Protein AF-D4YTU7-F1 (afdb_monomer)

InterPro domains:
  IPR009057 Homedomain-like superfamily [SSF46689] (17-90)
  IPR052057 IS150/IS1296 orfA-like [PTHR33795] (1-91)

pLDDT: mean 84.5, std 9.31, range [45.22, 97.56]

Secondary structure (DSSP, 8-state):
-HHHHHHH-GGGTS--S----HHHHHHHHT-SS-HHHHHHHTT-S-HHHHHHHHHHHHHTTS----PPSSPPPHHHHHHHHHHHHHHHHHHHH-HHHHHHHHHHHHHHHHHHHHHHHHHHHSHHHHHHHHHHHHTT--------

Organism: NCBI:txid585524

Radius of gyration: 33.46 Å; Cα contacts (8 Å, |Δi|>4): 63; chains: 1; bounding box: 60×35×87 Å

Structure (mmCIF, N/CA/C/O backbone):
data_AF-D4YTU7-F1
#
_entry.id   AF-D4YTU7-F1
#
loop_
_atom_site.group_PDB
_atom_site.id
_atom_site.type_symbol
_atom_site.label_atom_id
_atom_site.label_alt_id
_atom_site.label_comp_id
_atom_site.label_asym_id
_atom_site.label_entity_id
_atom_site.label_seq_id
_atom_site.pdbx_PDB_ins_code
_atom_site.Cartn_x
_atom_site.Cartn_y
_atom_site.Cartn_z
_atom_site.occupancy
_atom_site.B_iso_or_equiv
_atom_site.auth_seq_id
_atom_site.auth_comp_id
_atom_site.auth_asym_id
_atom_site.auth_atom_id
_atom_site.pdbx_PDB_model_num
ATOM 1 N N . MET A 1 1 ? -24.768 -6.861 11.894 1.00 75.44 1 MET A N 1
ATOM 2 C CA . MET A 1 1 ? -25.567 -5.752 12.457 1.00 75.44 1 MET A CA 1
ATOM 3 C C . MET A 1 1 ? -26.714 -6.203 13.344 1.00 75.44 1 MET A C 1
ATOM 5 O O . MET A 1 1 ? -26.691 -5.831 14.504 1.00 75.44 1 MET A O 1
ATOM 9 N N . VAL A 1 2 ? -27.652 -7.048 12.895 1.00 84.62 2 VAL A N 1
ATOM 10 C CA . VAL A 1 2 ? -28.798 -7.476 13.736 1.00 84.62 2 VAL A CA 1
ATOM 11 C C . VAL A 1 2 ? -28.372 -8.055 15.097 1.00 84.62 2 VAL A C 1
ATOM 13 O O . VAL A 1 2 ? -28.912 -7.660 16.122 1.00 84.62 2 VAL A O 1
ATOM 16 N N . LYS A 1 3 ? -27.357 -8.933 15.136 1.00 86.31 3 LYS A N 1
ATOM 17 C CA . LYS A 1 3 ? -26.816 -9.484 16.398 1.00 86.31 3 LYS A CA 1
ATOM 18 C C . LYS A 1 3 ? -26.218 -8.412 17.323 1.00 86.31 3 LYS A C 1
ATOM 20 O O . LYS A 1 3 ? -26.378 -8.501 18.528 1.00 86.31 3 LYS A O 1
ATOM 25 N N . LEU A 1 4 ? -25.578 -7.393 16.751 1.00 85.75 4 LEU A N 1
ATOM 26 C CA . LEU A 1 4 ? -24.952 -6.300 17.499 1.00 85.75 4 LEU A CA 1
ATOM 27 C C . LEU A 1 4 ? -26.014 -5.431 18.192 1.00 85.75 4 LEU A C 1
ATOM 29 O O . LEU A 1 4 ? -25.882 -5.127 19.370 1.00 85.75 4 LEU A O 1
ATOM 33 N N . ILE A 1 5 ? -27.094 -5.107 17.470 1.00 87.94 5 ILE A N 1
ATOM 34 C CA . ILE A 1 5 ? -28.243 -4.349 17.993 1.00 87.94 5 ILE A CA 1
ATOM 35 C C . ILE A 1 5 ? -28.983 -5.154 19.065 1.00 87.94 5 ILE A C 1
ATOM 37 O O . ILE A 1 5 ? -29.430 -4.587 20.051 1.00 87.94 5 ILE A O 1
ATOM 41 N N . LYS A 1 6 ? -29.090 -6.480 18.915 1.00 88.69 6 LYS A N 1
ATOM 42 C CA . LYS A 1 6 ? -29.704 -7.335 19.944 1.00 88.69 6 LYS A CA 1
ATOM 43 C C . LYS A 1 6 ? -28.947 -7.310 21.275 1.00 88.69 6 LYS A C 1
ATOM 45 O O . LYS A 1 6 ? -29.589 -7.374 22.312 1.00 88.69 6 LYS A O 1
ATOM 50 N N . ILE A 1 7 ? -27.615 -7.243 21.239 1.00 87.56 7 ILE A N 1
ATOM 51 C CA . ILE A 1 7 ? -26.769 -7.279 22.443 1.00 87.56 7 ILE A CA 1
ATOM 52 C C . ILE A 1 7 ? -26.643 -5.886 23.071 1.00 87.56 7 ILE A C 1
ATOM 54 O O . ILE A 1 7 ? -26.810 -5.734 24.274 1.00 87.56 7 ILE A O 1
ATOM 58 N N . HIS A 1 8 ? -26.361 -4.864 22.258 1.00 86.81 8 HIS A N 1
ATOM 59 C CA . HIS A 1 8 ? -26.017 -3.519 22.744 1.00 86.81 8 HIS A CA 1
ATOM 60 C C . HIS A 1 8 ? -27.153 -2.497 22.606 1.00 86.81 8 HIS A C 1
ATOM 62 O O . HIS A 1 8 ? -27.021 -1.365 23.064 1.00 86.81 8 HIS A O 1
ATOM 68 N N . GLY A 1 9 ? -28.266 -2.869 21.970 1.00 87.75 9 GLY A N 1
ATOM 69 C CA . GLY A 1 9 ? -29.372 -1.967 21.652 1.00 87.75 9 GLY A CA 1
ATOM 70 C C . GLY A 1 9 ? -29.087 -1.039 20.465 1.00 87.75 9 GLY A C 1
ATOM 71 O O . GLY A 1 9 ? -28.064 -1.132 19.782 1.00 87.75 9 GLY A O 1
ATOM 72 N N . PHE A 1 10 ? -30.015 -0.113 20.212 1.00 86.88 10 PHE A N 1
ATOM 73 C CA . PHE A 1 10 ? -29.894 0.890 19.143 1.00 86.88 10 PHE A CA 1
ATOM 74 C C . PHE A 1 10 ? -28.859 1.985 19.440 1.00 86.88 10 PHE A C 1
ATOM 76 O O . PHE A 1 10 ? -28.360 2.610 18.508 1.00 86.88 10 PHE A O 1
ATOM 83 N N . SER A 1 11 ? -28.455 2.150 20.704 1.00 82.94 11 SER A N 1
ATOM 84 C CA . SER A 1 11 ? -27.445 3.128 21.146 1.00 82.94 11 SER A CA 1
ATOM 85 C C . SER A 1 11 ? -26.088 2.967 20.447 1.00 82.94 11 SER A C 1
ATOM 87 O O . SER A 1 11 ? -25.282 3.894 20.406 1.00 82.94 11 SER A O 1
ATOM 89 N N . ILE A 1 12 ? -25.819 1.794 19.864 1.00 81.06 12 ILE A N 1
ATOM 90 C CA . ILE A 1 12 ? -24.599 1.535 19.102 1.00 81.06 12 ILE A CA 1
ATOM 91 C C . ILE A 1 12 ? -24.557 2.255 17.750 1.00 81.06 12 ILE A C 1
ATOM 93 O O . ILE A 1 12 ? -23.468 2.464 17.218 1.00 81.06 12 ILE A O 1
ATOM 97 N N . LEU A 1 13 ? -25.720 2.624 17.204 1.00 79.00 13 LEU A N 1
ATOM 98 C CA . LEU A 1 13 ? -25.844 3.347 15.936 1.00 79.00 13 LEU A CA 1
ATOM 99 C C . LEU A 1 13 ? -25.614 4.852 16.110 1.00 79.00 13 LEU A C 1
ATOM 101 O O . LEU A 1 13 ? -25.092 5.485 15.198 1.00 79.00 13 LEU A O 1
ATOM 105 N N . ASP A 1 14 ? -25.913 5.388 17.294 1.00 79.19 14 ASP A N 1
ATOM 106 C CA . ASP A 1 14 ? -25.739 6.808 17.632 1.00 79.19 14 ASP A CA 1
ATOM 107 C C . ASP A 1 14 ? -24.305 7.166 18.043 1.00 79.19 14 ASP A C 1
ATOM 109 O O . ASP A 1 14 ? -24.007 8.311 18.393 1.00 79.19 14 ASP A O 1
ATOM 113 N N . LYS A 1 15 ? -23.376 6.202 18.009 1.00 71.38 15 LYS A N 1
ATOM 114 C CA . LYS A 1 15 ? -21.981 6.469 18.361 1.00 71.38 15 LYS A CA 1
ATOM 115 C C . LYS A 1 15 ? -21.352 7.389 17.303 1.00 71.38 15 LYS A C 1
ATOM 117 O O . LYS A 1 15 ? -21.250 6.989 16.138 1.00 71.38 15 LYS A O 1
ATOM 122 N N . PRO A 1 16 ? -20.854 8.586 17.677 1.00 70.88 16 PRO A N 1
ATOM 123 C CA . PRO A 1 16 ? -20.059 9.398 16.763 1.00 70.88 16 PRO A CA 1
ATOM 124 C C . PRO A 1 16 ? -18.791 8.632 16.372 1.00 70.88 16 PRO A C 1
ATOM 126 O O . PRO A 1 16 ? -18.449 7.626 16.989 1.00 70.88 16 PRO A O 1
ATOM 129 N N . HIS A 1 17 ? -18.057 9.109 15.363 1.00 66.81 17 HIS A N 1
ATOM 130 C CA . HIS A 1 17 ? -16.800 8.477 14.952 1.00 66.81 17 HIS A CA 1
ATOM 131 C C . HIS A 1 17 ? -15.820 8.384 16.139 1.00 66.81 17 HIS A C 1
ATOM 133 O O . HIS A 1 17 ? -15.154 9.362 16.490 1.00 66.81 17 HIS A O 1
ATOM 139 N N . THR A 1 18 ? -15.773 7.211 16.775 1.00 68.62 18 THR A N 1
ATOM 140 C CA . THR A 1 18 ? -15.124 6.997 18.067 1.00 68.62 18 THR A CA 1
ATOM 141 C C . THR A 1 18 ? -13.618 6.917 17.902 1.00 68.62 18 THR A C 1
ATOM 143 O O . THR A 1 18 ? -13.096 6.110 17.128 1.00 68.62 18 THR A O 1
ATOM 146 N N . TYR A 1 19 ? -12.906 7.733 18.673 1.00 70.06 19 TYR A N 1
ATOM 147 C CA . TYR A 1 19 ? -11.481 7.548 18.885 1.00 70.06 19 TYR A CA 1
ATOM 148 C C . TYR A 1 19 ? -11.282 6.365 19.836 1.00 70.06 19 TYR A C 1
ATOM 150 O O . TYR A 1 19 ? -11.670 6.425 20.999 1.00 70.06 19 TYR A O 1
ATOM 158 N N . TYR A 1 20 ? -10.704 5.279 19.331 1.00 83.06 20 TYR A N 1
ATOM 159 C CA . TYR A 1 20 ? -10.370 4.118 20.151 1.00 83.06 20 TYR A CA 1
ATOM 160 C C . TYR A 1 20 ? -9.037 4.350 20.858 1.00 83.06 20 TYR A C 1
ATOM 162 O O . TYR A 1 20 ? -8.021 4.588 20.194 1.00 83.06 20 TYR A O 1
ATOM 170 N N . SER A 1 21 ? -9.045 4.267 22.190 1.00 84.88 21 SER A N 1
ATOM 171 C CA . SER A 1 21 ? -7.829 4.334 23.001 1.00 84.88 21 SER A CA 1
ATOM 172 C C . SER A 1 21 ? -6.898 3.154 22.699 1.00 84.88 21 SER A C 1
ATOM 174 O O . SER A 1 21 ? -7.299 2.144 22.110 1.00 84.88 21 SER A O 1
ATOM 176 N N . LYS A 1 22 ? -5.628 3.290 23.093 1.00 86.56 22 LYS A N 1
ATOM 177 C CA . LYS A 1 22 ? -4.627 2.227 22.935 1.00 86.56 22 LYS A CA 1
ATOM 178 C C . LYS A 1 22 ? -5.071 0.959 23.666 1.00 86.56 22 LYS A C 1
ATOM 180 O O . LYS A 1 22 ? -5.159 -0.093 23.044 1.00 86.56 22 LYS A O 1
ATOM 185 N N . GLU A 1 23 ? -5.454 1.114 24.928 1.00 86.00 23 GLU A N 1
ATOM 186 C CA . GLU A 1 23 ? -5.935 0.043 25.806 1.00 86.00 23 GLU A CA 1
ATOM 187 C C . GLU A 1 23 ? -7.137 -0.695 25.207 1.00 86.00 23 GLU A C 1
ATOM 189 O O . GLU A 1 23 ? -7.189 -1.922 25.206 1.00 86.00 23 GLU A O 1
ATOM 194 N N . TYR A 1 24 ? -8.086 0.042 24.617 1.00 87.62 24 TYR A N 1
ATOM 195 C CA . TYR A 1 24 ? -9.247 -0.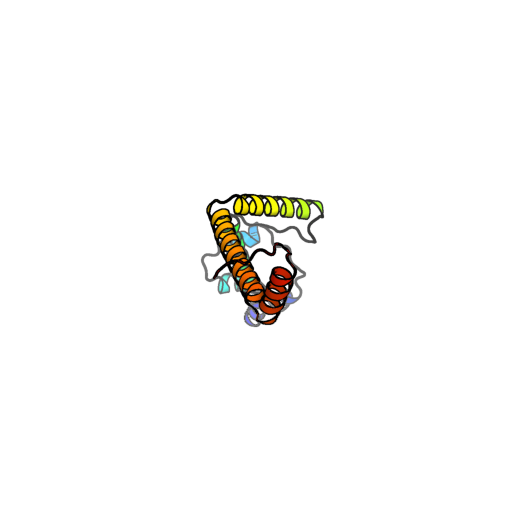564 23.97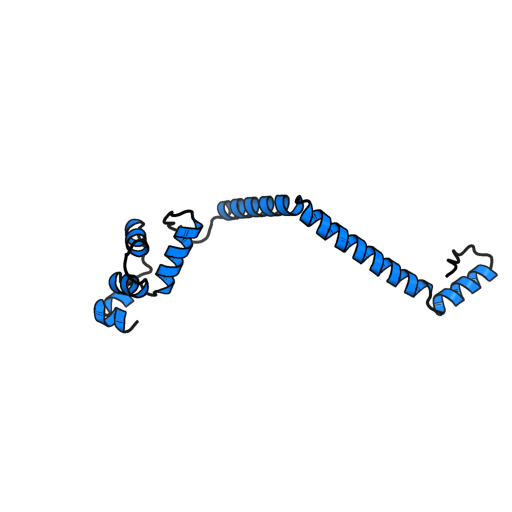0 1.00 87.62 24 TYR A CA 1
ATOM 196 C C . TYR A 1 24 ? -8.847 -1.430 22.769 1.00 87.62 24 TYR A C 1
ATOM 198 O O . TYR A 1 24 ? -9.362 -2.533 22.586 1.00 87.62 24 TYR A O 1
ATOM 206 N N . LYS A 1 25 ? -7.908 -0.950 21.945 1.00 88.50 25 LYS A N 1
ATOM 207 C CA . LYS A 1 25 ? -7.394 -1.723 20.808 1.00 88.50 25 LYS A CA 1
ATOM 208 C C . LYS A 1 25 ? -6.585 -2.937 21.252 1.00 88.50 25 LYS A C 1
ATOM 210 O O . LYS A 1 25 ? -6.697 -3.975 20.613 1.00 88.50 25 LYS A O 1
ATOM 215 N N . GLU A 1 26 ? -5.796 -2.818 22.314 1.00 88.25 26 GLU A N 1
ATOM 216 C CA . GLU A 1 26 ? -5.040 -3.935 22.889 1.00 88.25 26 GLU A CA 1
ATOM 217 C C . GLU A 1 26 ? -5.988 -5.021 23.386 1.00 88.25 26 GLU A C 1
ATOM 219 O O . GLU A 1 26 ? -5.870 -6.164 22.954 1.00 88.25 26 GLU A O 1
ATOM 224 N N . ARG A 1 27 ? -7.008 -4.653 24.169 1.00 87.62 27 ARG A N 1
ATOM 225 C CA . ARG A 1 27 ? -8.038 -5.594 24.626 1.00 87.62 27 ARG A CA 1
ATOM 226 C C . ARG A 1 27 ? -8.727 -6.320 23.469 1.00 87.62 27 ARG A C 1
ATOM 228 O O . ARG A 1 27 ? -9.034 -7.498 23.584 1.00 87.62 27 ARG A O 1
ATOM 235 N N . ALA A 1 28 ? -8.954 -5.629 22.353 1.00 87.75 28 ALA A N 1
ATOM 236 C CA . ALA A 1 28 ? -9.548 -6.233 21.167 1.00 87.75 28 ALA A CA 1
ATOM 237 C C . ALA A 1 28 ? -8.590 -7.186 20.432 1.00 87.75 28 ALA A C 1
ATOM 239 O O . ALA A 1 28 ? -9.024 -8.207 19.909 1.00 87.75 28 ALA A O 1
ATOM 240 N N . ILE A 1 29 ? -7.300 -6.848 20.352 1.00 87.94 29 ILE A N 1
ATOM 241 C CA . ILE A 1 29 ? -6.289 -7.643 19.638 1.00 87.94 29 ILE A CA 1
ATOM 242 C C . ILE A 1 29 ? -5.900 -8.899 20.427 1.00 87.94 29 ILE A C 1
ATOM 244 O O . ILE A 1 29 ? -5.681 -9.938 19.811 1.00 87.94 29 ILE A O 1
ATOM 248 N N . PHE A 1 30 ? -5.816 -8.799 21.755 1.00 85.88 30 PHE A N 1
ATOM 249 C CA . PHE A 1 30 ? -5.415 -9.888 22.654 1.00 85.88 30 PHE A CA 1
ATOM 250 C C . PHE A 1 30 ? -6.592 -10.711 23.190 1.00 85.88 30 PHE A C 1
ATOM 252 O O . PHE A 1 30 ? -6.408 -11.484 24.121 1.00 85.88 30 PHE A O 1
ATOM 259 N N . GLY A 1 31 ? -7.802 -10.539 22.654 1.00 82.44 31 GLY A N 1
ATOM 260 C CA . GLY A 1 31 ? -8.916 -11.409 23.022 1.00 82.44 31 GLY A CA 1
ATOM 261 C C . GLY A 1 31 ? -8.622 -12.850 22.598 1.00 82.44 31 GLY A C 1
ATOM 262 O O . GLY A 1 31 ? -8.328 -13.088 21.429 1.00 82.44 31 GLY A O 1
ATOM 263 N N . ASP A 1 32 ? -8.720 -13.794 23.534 1.00 74.12 32 ASP A N 1
ATOM 264 C CA . ASP A 1 32 ? -8.430 -15.221 23.303 1.00 74.12 32 ASP A CA 1
ATOM 265 C C . ASP A 1 32 ? -9.500 -15.936 22.454 1.00 74.12 32 ASP A C 1
ATOM 267 O O . ASP A 1 32 ? -9.336 -17.085 22.042 1.00 74.12 32 ASP A O 1
ATOM 271 N N . GLU A 1 33 ? -10.612 -15.257 22.176 1.00 84.25 33 GLU A N 1
ATOM 272 C CA . GLU A 1 33 ? -11.748 -15.802 21.443 1.00 84.25 33 GLU A CA 1
ATOM 273 C C . GLU A 1 33 ? -11.699 -15.508 19.935 1.00 84.25 33 GLU A C 1
ATOM 275 O O . GLU A 1 33 ? -10.866 -14.768 19.407 1.00 84.25 33 GLU A O 1
ATOM 280 N N . ALA A 1 34 ? -12.655 -16.080 19.200 1.00 85.81 34 ALA A N 1
ATOM 281 C CA . ALA A 1 34 ? -12.815 -15.800 17.782 1.00 85.81 34 ALA A CA 1
ATOM 282 C C . ALA A 1 34 ? -13.023 -14.293 17.533 1.00 85.81 34 ALA A C 1
ATOM 284 O O . ALA A 1 34 ? -13.838 -13.650 18.190 1.00 85.81 34 ALA A O 1
ATOM 285 N N . ILE A 1 35 ? -12.378 -13.749 16.493 1.00 85.50 35 ILE A N 1
ATOM 286 C CA . ILE A 1 35 ? -12.456 -12.323 16.100 1.00 85.50 35 ILE A CA 1
ATOM 287 C C . ILE A 1 35 ? -13.911 -11.829 16.024 1.00 85.50 35 ILE A C 1
ATOM 289 O O . ILE A 1 35 ? -14.212 -10.690 16.372 1.00 85.50 35 ILE A O 1
ATOM 293 N N . ALA A 1 36 ? -14.825 -12.686 15.562 1.00 85.19 36 ALA A N 1
ATOM 294 C CA . ALA A 1 36 ? -16.243 -12.365 15.473 1.00 85.19 36 ALA A CA 1
ATOM 295 C C . ALA A 1 36 ? -16.917 -12.196 16.844 1.00 85.19 36 ALA A C 1
ATOM 297 O O . ALA A 1 36 ? -17.743 -11.297 16.977 1.00 85.19 36 ALA A O 1
ATOM 298 N N . ALA A 1 37 ? -16.570 -13.026 17.832 1.00 86.56 37 ALA A N 1
ATOM 299 C CA . ALA A 1 37 ? -17.081 -12.934 19.199 1.00 86.56 37 ALA A CA 1
ATOM 300 C C . ALA A 1 37 ? -16.546 -11.668 19.877 1.00 86.56 37 ALA A C 1
ATOM 302 O O . ALA A 1 37 ? -17.327 -10.781 20.208 1.00 86.56 37 ALA A O 1
ATOM 303 N N . VAL A 1 38 ? -15.221 -11.481 19.865 1.00 89.50 38 VAL A N 1
ATOM 304 C CA . VAL A 1 38 ? -14.557 -10.287 20.414 1.00 89.50 38 VAL A CA 1
ATOM 305 C C . VAL A 1 38 ? -15.115 -8.995 19.806 1.00 89.50 38 VAL A C 1
ATOM 307 O O . VAL A 1 38 ? -15.358 -8.013 20.507 1.00 89.50 38 VAL A O 1
ATOM 310 N N . ALA A 1 39 ? -15.366 -8.976 18.493 1.00 87.88 39 ALA A N 1
ATOM 311 C CA . ALA A 1 39 ? -15.962 -7.820 17.831 1.00 87.88 39 ALA A CA 1
ATOM 312 C C . ALA A 1 39 ? -17.419 -7.562 18.252 1.00 87.88 39 ALA A C 1
ATOM 314 O O . ALA A 1 39 ? -17.819 -6.399 18.332 1.00 87.88 39 ALA A O 1
ATOM 315 N N . LEU A 1 40 ? -18.209 -8.611 18.502 1.00 88.25 40 LEU A N 1
ATOM 316 C CA . LEU A 1 40 ? -19.585 -8.484 18.986 1.00 88.25 40 LEU A CA 1
ATOM 317 C C . LEU A 1 40 ? -19.617 -7.993 20.434 1.00 88.25 40 LEU A C 1
ATOM 319 O O . LEU A 1 40 ? -20.356 -7.052 20.721 1.00 88.25 40 LEU A O 1
ATOM 323 N N . ASP A 1 41 ? -18.784 -8.552 21.307 1.00 87.12 41 ASP A N 1
ATOM 324 C CA . ASP A 1 41 ? -18.741 -8.205 22.730 1.00 87.12 41 ASP A CA 1
ATOM 325 C C . ASP A 1 41 ? -18.270 -6.770 22.946 1.00 87.12 41 ASP A C 1
ATOM 327 O O . ASP A 1 41 ? -18.865 -6.009 23.707 1.00 87.12 41 ASP A O 1
ATOM 331 N N . LEU A 1 42 ? -17.249 -6.349 22.195 1.00 86.25 42 LEU A N 1
ATOM 332 C CA . LEU A 1 42 ? -16.730 -4.984 22.252 1.00 86.25 42 LEU A CA 1
ATOM 333 C C . LEU A 1 42 ? -17.616 -3.961 21.529 1.00 86.25 42 LEU A C 1
ATOM 335 O O . LEU A 1 42 ? -17.358 -2.756 21.616 1.00 86.25 42 LEU A O 1
ATOM 339 N N . GLY A 1 43 ? -18.649 -4.407 20.811 1.00 86.25 43 GLY A N 1
ATOM 340 C CA . GLY A 1 43 ? -19.555 -3.518 20.094 1.00 86.25 43 GLY A CA 1
ATOM 341 C C . GLY A 1 43 ? -18.904 -2.853 18.875 1.00 86.25 43 GLY A C 1
ATOM 342 O O . GLY A 1 43 ? -19.179 -1.686 18.580 1.00 86.25 43 GLY A O 1
ATOM 343 N N . LEU A 1 44 ? -18.004 -3.554 18.182 1.00 86.88 44 LEU A N 1
ATOM 344 C CA . LEU A 1 44 ? -17.379 -3.057 16.959 1.00 86.88 44 LEU A CA 1
ATOM 345 C C . LEU A 1 44 ? -18.389 -3.078 15.807 1.00 86.88 44 LEU A C 1
ATOM 347 O O . LEU A 1 44 ? -19.118 -4.046 15.601 1.00 86.88 44 LEU A O 1
ATOM 351 N N . SER A 1 45 ? -18.391 -2.019 14.997 1.00 80.19 45 SER A N 1
ATOM 352 C CA . SER A 1 45 ? -19.306 -1.882 13.854 1.00 80.19 45 SER A CA 1
ATOM 353 C C . SER A 1 45 ? -19.119 -2.970 12.791 1.00 80.19 45 SER A C 1
ATOM 355 O O . SER A 1 45 ? -20.053 -3.304 12.062 1.00 80.19 45 SER A O 1
ATOM 357 N N . SER A 1 46 ? -17.912 -3.533 12.690 1.00 84.00 46 SER A N 1
ATOM 358 C CA . SER A 1 46 ? -17.580 -4.603 11.756 1.00 84.00 46 SER A CA 1
ATOM 359 C C . SER A 1 46 ? -16.430 -5.459 12.273 1.00 84.00 46 SER A C 1
ATOM 361 O O . SER A 1 46 ? -15.429 -4.945 12.775 1.00 84.00 46 SER A O 1
ATOM 363 N N . ILE A 1 47 ? -16.526 -6.767 12.031 1.00 87.50 47 ILE A N 1
ATOM 364 C CA . ILE A 1 47 ? -15.446 -7.742 12.249 1.00 87.50 47 ILE A CA 1
ATOM 365 C C . ILE A 1 47 ? -14.195 -7.347 11.447 1.00 87.50 47 ILE A C 1
ATOM 367 O O . ILE A 1 47 ? -13.068 -7.471 11.927 1.00 87.50 47 ILE A O 1
ATOM 371 N N . GLY A 1 48 ? -14.396 -6.786 10.248 1.00 88.12 48 GLY A N 1
ATOM 372 C CA . GLY A 1 48 ? -13.319 -6.312 9.378 1.00 88.12 48 GLY A CA 1
ATOM 373 C C . GLY A 1 48 ? -12.473 -5.199 10.006 1.00 88.12 48 GLY A C 1
ATOM 374 O O . GLY A 1 48 ? -11.298 -5.025 9.676 1.00 88.12 48 GLY A O 1
ATOM 375 N N . MET A 1 49 ? -13.048 -4.444 10.946 1.00 88.25 49 MET A N 1
ATOM 376 C CA . MET A 1 49 ? -12.321 -3.402 11.662 1.00 88.25 49 MET A CA 1
ATOM 377 C C . MET A 1 49 ? -11.267 -4.010 12.589 1.00 88.25 49 MET A C 1
ATOM 379 O O . MET A 1 49 ? -10.109 -3.591 12.547 1.00 88.25 49 MET A O 1
ATOM 383 N N . LEU A 1 50 ? -11.637 -5.055 13.337 1.00 90.19 50 LEU A N 1
ATOM 384 C CA . LEU A 1 50 ? -10.711 -5.778 14.203 1.00 90.19 50 LEU A CA 1
ATOM 385 C C . LEU A 1 50 ? -9.636 -6.508 13.393 1.00 90.19 50 LEU A C 1
ATOM 387 O O . LEU A 1 50 ? -8.452 -6.414 13.716 1.00 90.19 50 LEU A O 1
ATOM 391 N N . SER A 1 51 ? -10.003 -7.141 12.274 1.00 90.56 51 SER A N 1
ATOM 392 C CA . SER A 1 51 ? -9.011 -7.795 11.410 1.00 90.56 51 SER A CA 1
ATOM 393 C C . SER A 1 51 ? -7.967 -6.813 10.866 1.00 90.56 51 SER A C 1
ATOM 395 O O . SER A 1 51 ? -6.785 -7.146 10.773 1.00 90.56 51 SER A O 1
ATOM 397 N N . ASN A 1 52 ? -8.374 -5.581 10.541 1.00 90.44 52 ASN A N 1
ATOM 398 C CA . ASN A 1 52 ? -7.455 -4.540 10.079 1.00 90.44 52 ASN A CA 1
ATOM 399 C C . ASN A 1 52 ? -6.526 -4.041 11.193 1.00 90.44 52 ASN A C 1
ATOM 401 O O . ASN A 1 52 ? -5.366 -3.716 10.919 1.00 90.44 52 ASN A O 1
ATOM 405 N N . TRP A 1 53 ? -7.003 -3.987 12.439 1.00 90.44 53 TRP A N 1
ATOM 406 C CA . TRP A 1 53 ? -6.162 -3.660 13.591 1.00 90.44 53 TRP A CA 1
ATOM 407 C C . TRP A 1 53 ? -5.133 -4.754 13.864 1.00 90.44 53 TRP A C 1
ATOM 409 O O . TRP A 1 53 ? -3.956 -4.427 13.981 1.00 90.44 53 TRP A O 1
ATOM 419 N N . ILE A 1 54 ? -5.533 -6.030 13.851 1.00 89.69 54 ILE A N 1
ATOM 420 C CA . ILE A 1 54 ? -4.617 -7.173 14.008 1.00 89.69 54 ILE A CA 1
ATOM 421 C C . ILE A 1 54 ? -3.559 -7.182 12.895 1.00 89.69 54 ILE A C 1
ATOM 423 O O . ILE A 1 54 ? -2.374 -7.379 13.160 1.00 89.69 54 ILE A O 1
ATOM 427 N N . ARG A 1 55 ? -3.955 -6.923 11.641 1.00 91.38 55 ARG A N 1
ATOM 428 C CA . ARG A 1 55 ? -3.008 -6.813 10.520 1.00 91.38 55 ARG A CA 1
ATOM 429 C C . ARG A 1 55 ? -2.006 -5.683 10.741 1.00 91.38 55 ARG A C 1
ATOM 431 O O . ARG A 1 55 ? -0.804 -5.914 10.665 1.00 91.38 55 ARG A O 1
ATOM 438 N N . SER A 1 56 ? -2.500 -4.489 11.070 1.00 88.50 56 SER A N 1
ATOM 439 C CA . SER A 1 56 ? -1.644 -3.327 11.344 1.00 88.50 56 SER A CA 1
ATOM 440 C C . SER A 1 56 ? -0.698 -3.596 12.515 1.00 88.50 56 SER A C 1
ATOM 442 O O . SER A 1 56 ? 0.454 -3.183 12.479 1.00 88.50 56 SER A O 1
ATOM 444 N N . TYR A 1 57 ? -1.163 -4.292 13.550 1.00 89.19 57 TYR A N 1
ATOM 445 C CA . TYR A 1 57 ? -0.354 -4.667 14.704 1.00 89.19 57 TYR A CA 1
ATOM 446 C C . TYR A 1 57 ? 0.831 -5.558 14.305 1.00 89.19 57 TYR A C 1
ATOM 448 O O . TYR A 1 57 ? 1.963 -5.266 14.683 1.00 89.19 57 TYR A O 1
ATOM 456 N N . LYS A 1 58 ? 0.604 -6.569 13.454 1.00 88.44 58 LYS A N 1
ATOM 457 C CA . LYS A 1 58 ? 1.676 -7.425 12.912 1.00 88.44 58 LYS A CA 1
ATOM 458 C C . LYS A 1 58 ? 2.647 -6.649 12.016 1.00 88.44 58 LYS A C 1
ATOM 460 O O . LYS A 1 58 ? 3.856 -6.782 12.169 1.00 88.44 58 LYS A O 1
ATOM 465 N N . GLU A 1 59 ? 2.134 -5.808 11.118 1.00 89.00 59 GLU A N 1
ATOM 466 C CA . GLU A 1 59 ? 2.955 -5.008 10.191 1.00 89.00 59 GLU A CA 1
ATOM 467 C C . GLU A 1 59 ? 3.845 -3.977 10.904 1.00 89.00 59 GLU A C 1
ATOM 469 O O . GLU A 1 59 ? 4.953 -3.706 10.452 1.00 89.00 59 GLU A O 1
ATOM 474 N N . ASN A 1 60 ? 3.387 -3.418 12.029 1.00 87.44 60 ASN A N 1
ATOM 475 C CA . ASN A 1 60 ? 4.141 -2.436 12.815 1.00 87.44 60 ASN A CA 1
ATOM 476 C C . ASN A 1 60 ? 5.020 -3.072 13.908 1.00 87.44 60 ASN A C 1
ATOM 478 O O . ASN A 1 60 ? 5.421 -2.376 14.840 1.00 87.44 60 ASN A O 1
ATOM 482 N N . GLY A 1 61 ? 5.310 -4.375 13.818 1.00 84.94 61 GLY A N 1
ATOM 483 C CA . GLY A 1 61 ? 6.198 -5.065 14.755 1.00 84.94 61 GLY A CA 1
ATOM 484 C C . GLY A 1 61 ? 5.603 -5.224 16.153 1.00 84.94 61 GLY A C 1
ATOM 485 O O . GLY A 1 61 ? 6.288 -4.964 17.135 1.00 84.94 61 GLY A O 1
ATOM 486 N N . TYR A 1 62 ? 4.336 -5.638 16.240 1.00 83.88 62 TYR A N 1
ATOM 487 C CA . TYR A 1 62 ? 3.618 -5.868 17.501 1.00 83.88 62 TYR A CA 1
ATOM 488 C C . TYR A 1 62 ? 3.386 -4.590 18.323 1.00 83.88 62 TYR A C 1
ATOM 490 O O . TYR A 1 62 ? 3.334 -4.620 19.551 1.00 83.88 62 TYR A O 1
ATOM 498 N N . ASN A 1 63 ? 3.192 -3.457 17.638 1.00 84.50 63 ASN A N 1
ATOM 499 C CA . ASN A 1 63 ? 2.843 -2.181 18.260 1.00 84.50 63 ASN A CA 1
ATOM 500 C C . ASN A 1 63 ? 1.434 -1.717 17.856 1.00 84.50 63 ASN A C 1
ATOM 502 O O . ASN A 1 63 ? 1.078 -1.690 16.673 1.00 84.50 63 ASN A O 1
ATOM 506 N N . VAL A 1 64 ? 0.626 -1.308 18.838 1.00 82.00 64 VAL A N 1
ATOM 507 C CA . VAL A 1 64 ? -0.719 -0.770 18.599 1.00 82.00 64 VAL A CA 1
ATOM 508 C C . VAL A 1 64 ? -0.621 0.680 18.134 1.00 82.00 64 VAL A C 1
ATOM 510 O O . VAL A 1 64 ? -0.459 1.614 18.916 1.00 82.00 64 VAL A O 1
ATOM 513 N N . VAL A 1 65 ? -0.748 0.873 16.819 1.00 78.19 65 VAL A N 1
ATOM 514 C CA . VAL A 1 65 ? -0.660 2.198 16.197 1.00 78.19 65 VAL A CA 1
ATOM 515 C C . VAL A 1 65 ? -1.992 2.943 16.281 1.00 78.19 65 VAL A C 1
ATOM 517 O O . VAL A 1 65 ? -3.036 2.509 15.773 1.00 78.19 65 VAL A O 1
ATOM 520 N N . ILE A 1 66 ? -1.940 4.140 16.860 1.00 79.62 66 ILE A N 1
ATOM 521 C CA . ILE A 1 66 ? -3.006 5.131 16.754 1.00 79.62 66 ILE A CA 1
ATOM 522 C C . ILE A 1 66 ? -2.636 6.114 15.645 1.00 79.62 66 ILE A C 1
ATOM 524 O O . ILE A 1 66 ? -1.688 6.887 15.757 1.00 79.62 66 ILE A O 1
ATOM 528 N N . LYS A 1 67 ? -3.386 6.065 14.541 1.00 76.56 67 LYS A N 1
ATOM 529 C CA . LYS A 1 67 ? -3.196 6.990 13.421 1.00 76.56 67 LYS A CA 1
ATOM 530 C C . LYS A 1 67 ? -3.739 8.365 13.809 1.00 76.56 67 LYS A C 1
ATOM 532 O O . LYS A 1 67 ? -4.855 8.462 14.318 1.00 76.56 67 LYS A O 1
ATOM 537 N N . LYS A 1 68 ? -2.963 9.419 13.541 1.00 73.38 68 LYS A N 1
ATOM 538 C CA . LYS A 1 68 ? -3.432 10.802 13.694 1.00 73.38 68 LYS A CA 1
ATOM 539 C C . LYS A 1 68 ? -4.642 11.039 12.786 1.00 73.38 68 LYS A C 1
ATOM 541 O O . LYS A 1 68 ? -4.652 10.613 11.632 1.00 73.38 68 LYS A O 1
ATOM 546 N N . LYS A 1 69 ? -5.661 11.712 13.323 1.00 68.88 69 LYS A N 1
ATOM 547 C CA . LYS A 1 69 ? -6.856 12.111 12.573 1.00 68.88 69 LYS A CA 1
ATOM 548 C C . LYS A 1 69 ? -6.504 13.262 11.625 1.00 68.88 69 LYS A C 1
ATOM 550 O O . LYS A 1 69 ? -5.787 14.178 12.015 1.00 68.88 69 LYS A O 1
ATOM 555 N N . GLY A 1 70 ? -7.056 13.236 10.413 1.00 76.44 70 GLY A N 1
ATOM 556 C CA . GLY A 1 70 ? -6.911 14.316 9.432 1.00 76.44 70 GLY A CA 1
ATOM 557 C C . GLY A 1 70 ? -5.923 14.015 8.304 1.00 76.44 70 GLY A C 1
ATOM 558 O O . GLY A 1 70 ? -5.413 12.905 8.164 1.00 76.44 70 GLY A O 1
ATOM 559 N N . ARG A 1 71 ? -5.701 15.012 7.441 1.00 77.06 71 ARG A N 1
ATOM 560 C CA . ARG A 1 71 ? -4.756 14.908 6.322 1.00 77.06 71 ARG A CA 1
ATOM 561 C C . ARG A 1 71 ? -3.331 15.058 6.843 1.00 77.06 71 ARG A C 1
ATOM 563 O O . ARG A 1 71 ? -3.063 15.942 7.649 1.00 77.06 71 ARG A O 1
ATOM 570 N N . HIS A 1 72 ? -2.418 14.257 6.303 1.00 82.31 72 HIS A N 1
ATOM 571 C CA . HIS A 1 72 ? -0.988 14.454 6.523 1.00 82.31 72 HIS A CA 1
ATOM 572 C C . HIS A 1 72 ? -0.551 15.862 6.129 1.00 82.31 72 HIS A C 1
ATOM 574 O O . HIS A 1 72 ? -0.972 16.376 5.080 1.00 82.31 72 HIS A O 1
ATOM 580 N N . THR A 1 73 ? 0.329 16.444 6.941 1.00 87.44 73 THR A N 1
ATOM 581 C CA . THR A 1 73 ? 0.937 17.741 6.638 1.00 87.44 73 THR A CA 1
ATOM 582 C C . THR A 1 73 ? 1.820 17.634 5.393 1.00 87.44 73 THR A C 1
ATOM 584 O O . THR A 1 73 ? 2.229 16.544 4.975 1.00 87.44 73 THR A O 1
ATOM 587 N N . LEU A 1 74 ? 2.117 18.772 4.758 1.00 90.81 74 LEU A N 1
ATOM 588 C CA . LEU A 1 74 ? 3.018 18.796 3.604 1.00 90.81 74 LEU A CA 1
ATOM 589 C C . LEU A 1 74 ? 4.402 18.232 3.966 1.00 90.81 74 LEU A C 1
ATOM 591 O O . LEU A 1 74 ? 4.984 17.476 3.192 1.00 90.81 74 LEU A O 1
ATOM 595 N N . GLU A 1 75 ? 4.889 18.538 5.167 1.00 89.75 75 GLU A N 1
ATOM 596 C CA . GLU A 1 75 ? 6.170 18.051 5.676 1.00 89.75 75 GLU A CA 1
ATOM 597 C C . GL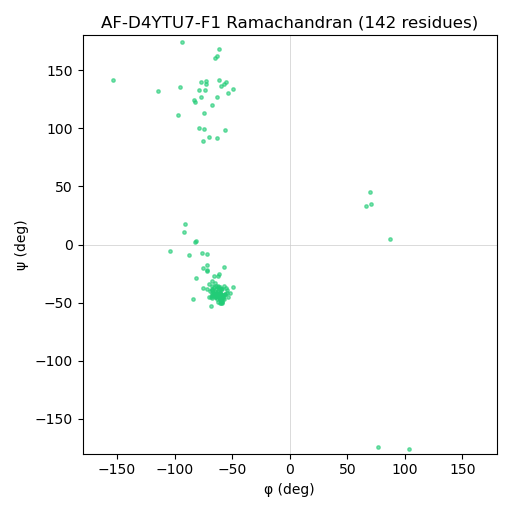U A 1 75 ? 6.183 16.523 5.849 1.00 89.75 75 GLU A C 1
ATOM 599 O O . GLU A 1 75 ? 7.112 15.858 5.390 1.00 89.75 75 GLU A O 1
ATOM 604 N N . GLU A 1 76 ? 5.131 15.938 6.435 1.00 88.38 76 GLU A N 1
ATOM 605 C CA . GLU A 1 76 ? 4.989 14.480 6.567 1.00 88.38 76 GLU A CA 1
ATOM 606 C C . GLU A 1 76 ? 4.977 13.791 5.196 1.00 88.38 76 GLU A C 1
ATOM 608 O O . GLU A 1 76 ? 5.665 12.788 4.987 1.00 88.38 76 GLU A O 1
ATOM 613 N N . LYS A 1 77 ? 4.253 14.365 4.228 1.00 89.25 77 LYS A N 1
ATOM 614 C CA . LYS A 1 77 ? 4.229 13.866 2.846 1.00 89.25 77 LYS A CA 1
ATOM 615 C C . LYS A 1 77 ? 5.604 13.946 2.189 1.00 89.25 77 LYS A C 1
ATOM 617 O O . LYS A 1 77 ? 6.000 13.006 1.502 1.00 89.25 77 LYS A O 1
ATOM 622 N N . ASN A 1 78 ? 6.340 15.033 2.402 1.00 93.00 78 ASN A N 1
ATOM 623 C CA . ASN A 1 78 ? 7.685 15.196 1.857 1.00 93.00 78 ASN A CA 1
ATOM 624 C C . ASN A 1 78 ? 8.665 14.184 2.465 1.00 93.00 78 ASN A C 1
ATOM 626 O O . ASN A 1 78 ? 9.412 13.551 1.720 1.00 93.00 78 ASN A O 1
ATOM 630 N N . LYS A 1 79 ? 8.605 13.943 3.782 1.00 92.44 79 LYS A N 1
ATOM 631 C CA . LYS A 1 79 ? 9.393 12.890 4.452 1.00 92.44 79 LYS A CA 1
ATOM 632 C C . LYS A 1 79 ? 9.089 11.508 3.876 1.00 92.44 79 LYS A C 1
ATOM 634 O O . LYS A 1 79 ? 10.012 10.746 3.592 1.00 92.44 79 LYS A O 1
ATOM 639 N N . GLN A 1 80 ? 7.813 11.197 3.653 1.00 89.56 80 GLN A N 1
ATOM 640 C CA . GLN A 1 80 ? 7.409 9.933 3.042 1.00 89.56 80 GLN A CA 1
ATOM 641 C C . GLN A 1 80 ? 7.948 9.793 1.610 1.00 89.56 80 GLN A C 1
ATOM 643 O O . GLN A 1 80 ? 8.564 8.780 1.280 1.00 89.56 80 GLN A O 1
ATOM 648 N N . ARG A 1 81 ? 7.814 10.834 0.778 1.00 92.56 81 ARG A N 1
ATOM 649 C CA . ARG A 1 81 ? 8.372 10.851 -0.586 1.00 92.56 81 ARG A CA 1
ATOM 650 C C . ARG A 1 81 ? 9.889 10.687 -0.598 1.00 92.56 81 ARG A C 1
ATOM 652 O O . ARG A 1 81 ? 10.406 9.990 -1.466 1.00 92.56 81 ARG A O 1
ATOM 659 N N . ALA A 1 82 ? 10.600 11.293 0.352 1.00 93.81 82 ALA A N 1
ATOM 660 C CA . ALA A 1 82 ? 12.048 11.147 0.472 1.00 93.81 82 ALA A CA 1
ATOM 661 C C . ALA A 1 82 ? 12.446 9.695 0.783 1.00 93.81 82 ALA A C 1
ATOM 663 O O . ALA A 1 82 ? 13.330 9.147 0.124 1.00 93.81 82 ALA A O 1
ATOM 664 N N . ARG A 1 83 ? 11.744 9.036 1.717 1.00 91.81 83 ARG A N 1
ATOM 665 C CA . ARG A 1 83 ? 11.944 7.607 2.021 1.00 91.81 83 ARG A CA 1
ATOM 666 C C . ARG A 1 83 ? 11.680 6.733 0.797 1.00 91.81 83 ARG A C 1
ATOM 668 O O . ARG A 1 83 ? 12.494 5.879 0.455 1.00 91.81 83 ARG A O 1
ATOM 675 N N . GLU A 1 84 ? 10.579 6.976 0.094 1.00 93.25 84 GLU A N 1
ATOM 676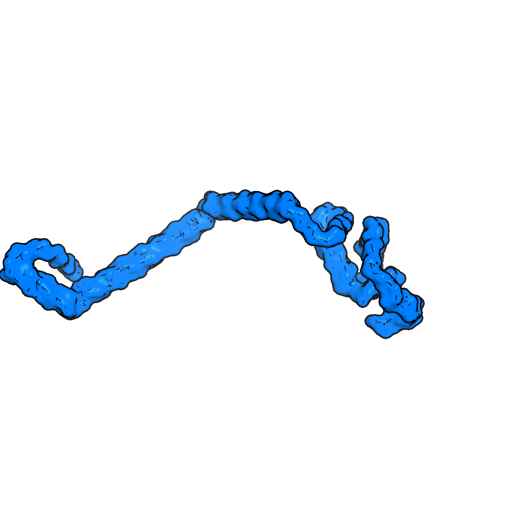 C CA . GLU A 1 84 ? 10.250 6.251 -1.135 1.00 93.25 84 GLU A CA 1
ATOM 677 C C . GLU A 1 84 ? 11.300 6.473 -2.232 1.00 93.25 84 GLU A C 1
ATOM 679 O O . GLU A 1 84 ? 11.722 5.518 -2.883 1.00 93.25 84 GLU A O 1
ATOM 684 N N . ALA A 1 85 ? 11.783 7.703 -2.415 1.00 94.44 85 ALA A N 1
ATOM 685 C CA . ALA A 1 85 ? 12.844 8.009 -3.370 1.00 94.44 85 ALA A CA 1
ATOM 686 C C . ALA A 1 85 ? 14.137 7.249 -3.043 1.00 94.44 85 ALA A C 1
ATOM 688 O O . ALA A 1 85 ? 14.760 6.688 -3.943 1.00 94.44 85 ALA A O 1
ATOM 689 N N . GLU A 1 86 ? 14.502 7.162 -1.766 1.00 93.69 86 GLU A N 1
ATOM 690 C CA . GLU A 1 86 ? 15.672 6.412 -1.312 1.00 93.69 86 GLU A CA 1
ATOM 691 C C . GLU A 1 86 ? 15.530 4.908 -1.593 1.00 93.69 86 GLU A C 1
ATOM 693 O O . GLU A 1 86 ? 16.426 4.288 -2.167 1.00 93.69 86 GLU A O 1
ATOM 698 N N . THR A 1 87 ? 14.366 4.315 -1.305 1.00 91.44 87 THR A N 1
ATOM 699 C CA . THR A 1 87 ? 14.113 2.901 -1.650 1.00 91.44 87 THR A CA 1
ATOM 700 C C . THR A 1 87 ? 14.189 2.647 -3.159 1.00 91.44 87 THR A C 1
ATOM 702 O O . THR A 1 87 ? 14.760 1.643 -3.591 1.00 91.44 87 THR A O 1
ATOM 705 N N . ARG A 1 88 ? 13.691 3.581 -3.983 1.00 92.38 88 ARG A N 1
ATOM 706 C CA . ARG A 1 88 ? 13.802 3.510 -5.448 1.00 92.38 88 ARG A CA 1
ATOM 707 C C . ARG A 1 88 ? 15.252 3.603 -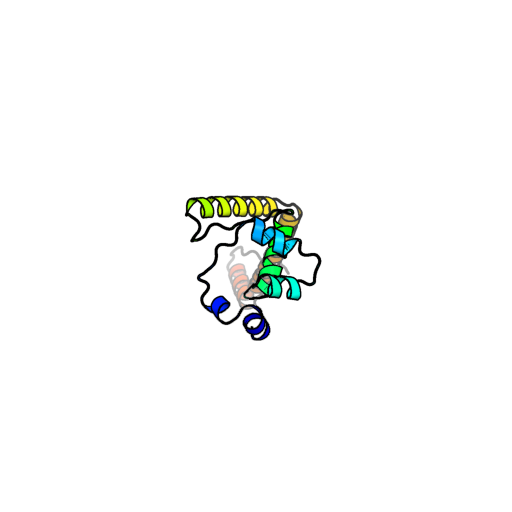5.908 1.00 92.38 88 ARG A C 1
ATOM 709 O O . ARG A 1 88 ? 15.641 2.825 -6.773 1.00 92.38 88 ARG A O 1
ATOM 716 N N . LYS A 1 89 ? 16.058 4.495 -5.322 1.00 92.19 89 LYS A N 1
ATOM 717 C CA . LYS A 1 89 ? 17.496 4.609 -5.619 1.00 92.19 89 LYS A CA 1
ATOM 718 C C . LYS A 1 89 ? 18.237 3.315 -5.297 1.00 92.19 89 LYS A C 1
ATOM 720 O O . LYS A 1 89 ? 18.983 2.822 -6.138 1.00 92.19 89 LYS A O 1
ATOM 725 N N . ARG A 1 90 ? 17.979 2.717 -4.131 1.00 90.12 90 ARG A N 1
ATOM 726 C CA . ARG A 1 90 ? 18.561 1.421 -3.743 1.00 90.12 90 ARG A CA 1
ATOM 727 C C . ARG A 1 90 ? 18.186 0.318 -4.727 1.00 90.12 90 ARG A C 1
ATOM 729 O O . ARG A 1 90 ? 19.064 -0.379 -5.228 1.00 90.12 90 ARG A O 1
ATOM 736 N N . LYS A 1 91 ? 16.901 0.221 -5.084 1.00 90.44 91 LYS A N 1
ATOM 737 C CA . LYS A 1 91 ? 16.420 -0.737 -6.088 1.00 90.44 91 LYS A CA 1
ATOM 738 C C . LYS A 1 91 ? 17.070 -0.509 -7.455 1.00 90.44 91 LYS A C 1
ATOM 740 O O . LYS A 1 91 ? 17.476 -1.470 -8.094 1.00 90.44 91 LYS A O 1
ATOM 745 N N . ALA A 1 92 ? 17.214 0.745 -7.880 1.00 88.81 92 ALA A N 1
ATOM 746 C CA . ALA A 1 92 ? 17.871 1.100 -9.135 1.00 88.81 92 ALA A CA 1
ATOM 747 C C . ALA A 1 92 ? 19.379 0.794 -9.128 1.00 88.81 92 ALA A C 1
ATOM 749 O O . ALA A 1 92 ? 19.950 0.453 -10.162 1.00 88.81 92 ALA A O 1
ATOM 750 N N . SER A 1 93 ? 20.026 0.891 -7.963 1.00 88.94 93 SER A N 1
ATOM 751 C CA . SER A 1 93 ? 21.439 0.549 -7.803 1.00 88.94 93 SER A CA 1
ATOM 752 C C . SER A 1 93 ? 21.690 -0.964 -7.788 1.00 88.94 93 SER A C 1
ATOM 754 O O . SER A 1 93 ? 22.815 -1.382 -8.081 1.00 88.94 93 SER A O 1
ATOM 756 N N . SER A 1 94 ? 20.656 -1.771 -7.506 1.00 94.12 94 SER A N 1
ATOM 757 C CA . SER A 1 94 ? 20.749 -3.232 -7.441 1.00 94.12 94 SER A CA 1
ATOM 758 C C . SER A 1 94 ? 21.359 -3.821 -8.725 1.00 94.12 94 SER A C 1
ATOM 760 O O . SER A 1 94 ? 20.889 -3.498 -9.826 1.00 94.12 94 SER A O 1
ATOM 762 N N . PRO A 1 95 ? 22.371 -4.705 -8.615 1.00 94.81 95 PRO A N 1
ATOM 763 C CA . PRO A 1 95 ? 22.971 -5.382 -9.763 1.00 94.81 95 PRO A CA 1
ATOM 764 C C . PRO A 1 95 ? 21.946 -6.120 -10.629 1.00 94.81 95 PRO A C 1
ATOM 766 O O . PRO A 1 95 ? 22.010 -6.044 -11.855 1.00 94.81 95 PRO A O 1
ATOM 769 N N . GLU A 1 96 ? 20.956 -6.767 -10.009 1.00 94.56 96 GLU A N 1
ATOM 770 C CA . GLU A 1 96 ? 19.889 -7.489 -10.711 1.00 94.56 96 GLU A CA 1
ATOM 771 C C . GLU A 1 96 ? 19.042 -6.550 -11.572 1.00 94.56 96 GLU A C 1
ATOM 773 O O . GLU A 1 96 ? 18.761 -6.834 -12.739 1.00 94.56 96 GLU A O 1
ATOM 778 N N . PHE A 1 97 ? 18.677 -5.390 -11.020 1.00 94.00 97 PHE A N 1
ATOM 779 C CA . PHE A 1 97 ? 17.902 -4.386 -11.739 1.00 94.00 97 PHE A CA 1
ATOM 780 C C . PHE A 1 97 ? 18.706 -3.787 -12.897 1.00 94.00 97 PHE A C 1
ATOM 782 O O . PHE A 1 97 ? 18.195 -3.654 -14.010 1.00 94.00 97 PHE A O 1
ATOM 789 N N . LYS A 1 98 ? 19.992 -3.492 -12.673 1.00 95.06 98 LYS A N 1
ATOM 790 C CA . LYS A 1 98 ? 20.904 -3.033 -13.730 1.00 95.06 98 LYS A CA 1
ATOM 791 C C . LYS A 1 98 ? 21.041 -4.074 -14.843 1.00 95.06 98 LYS A C 1
ATOM 793 O O . LYS A 1 98 ? 20.951 -3.718 -16.018 1.00 95.06 98 LYS A O 1
ATOM 798 N N . ALA A 1 99 ? 21.188 -5.353 -14.500 1.00 96.38 99 ALA A N 1
ATOM 799 C CA . ALA A 1 99 ? 21.252 -6.450 -15.463 1.00 96.38 99 ALA A CA 1
ATOM 800 C C . ALA A 1 99 ? 19.943 -6.598 -16.260 1.00 96.38 99 ALA A C 1
ATOM 802 O O . ALA A 1 99 ? 19.977 -6.764 -17.482 1.00 96.38 99 ALA A O 1
ATOM 803 N N . TYR A 1 100 ? 18.790 -6.475 -15.596 1.00 96.25 100 TYR A N 1
ATOM 804 C CA . TYR A 1 100 ? 17.477 -6.456 -16.242 1.00 96.25 100 TYR A CA 1
ATOM 805 C C . TYR A 1 100 ? 17.356 -5.313 -17.261 1.00 96.25 100 TYR A C 1
ATOM 807 O O . TYR A 1 100 ? 16.999 -5.549 -18.421 1.00 96.25 100 TYR A O 1
ATOM 815 N N . CYS A 1 101 ? 17.713 -4.088 -16.864 1.00 94.69 101 CYS A N 1
ATOM 816 C CA . CYS A 1 101 ? 17.720 -2.930 -17.755 1.00 94.69 101 CYS A CA 1
ATOM 817 C C . CYS A 1 101 ? 18.670 -3.143 -18.941 1.00 94.69 101 CYS A C 1
ATOM 819 O O . CYS A 1 101 ? 18.279 -2.929 -20.088 1.00 94.69 101 CYS A O 1
ATOM 821 N N . ARG A 1 102 ? 19.885 -3.651 -18.690 1.00 96.88 102 ARG A N 1
ATOM 822 C CA . ARG A 1 102 ? 20.892 -3.945 -19.721 1.00 96.88 102 ARG A CA 1
ATOM 823 C C . ARG A 1 102 ? 20.366 -4.922 -20.777 1.00 96.88 102 ARG A C 1
ATOM 825 O O . ARG A 1 102 ? 20.480 -4.644 -21.969 1.00 96.88 102 ARG A O 1
ATOM 832 N N . LYS A 1 103 ? 19.722 -6.022 -20.365 1.00 97.56 103 LYS A N 1
ATOM 833 C CA . LYS A 1 103 ? 19.098 -6.991 -21.289 1.00 97.56 103 LYS A CA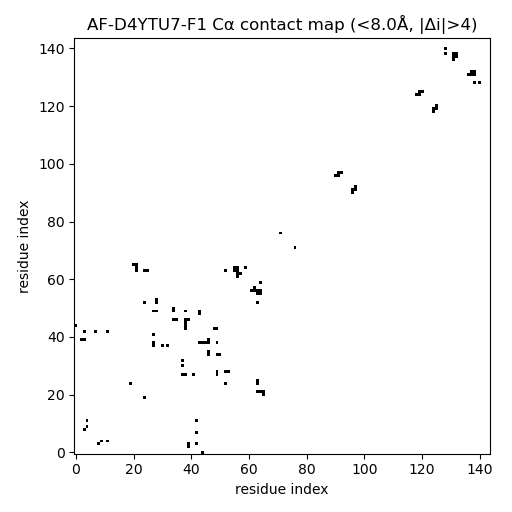 1
ATOM 834 C C . LYS A 1 103 ? 18.047 -6.333 -22.188 1.00 97.56 103 LYS A C 1
ATOM 836 O O . LYS A 1 103 ? 18.023 -6.583 -23.393 1.00 97.56 103 LYS A O 1
ATOM 841 N N . ARG A 1 104 ? 17.191 -5.469 -21.629 1.00 96.75 104 ARG A N 1
ATOM 842 C CA . ARG A 1 104 ? 16.170 -4.750 -22.411 1.00 96.75 104 ARG A CA 1
ATOM 843 C C . ARG A 1 104 ? 16.769 -3.738 -23.383 1.00 96.75 104 ARG A C 1
ATOM 845 O O . ARG A 1 104 ? 16.279 -3.649 -24.507 1.00 96.75 104 ARG A O 1
ATOM 852 N N . ILE A 1 105 ? 17.818 -3.021 -22.978 1.00 97.06 105 ILE A N 1
ATOM 853 C CA . ILE A 1 105 ? 18.536 -2.085 -23.852 1.00 97.06 105 ILE A CA 1
ATOM 854 C C . ILE A 1 105 ? 19.108 -2.836 -25.056 1.00 97.06 105 ILE A C 1
ATOM 856 O O . ILE A 1 105 ? 18.822 -2.456 -26.188 1.00 97.06 105 ILE A O 1
ATOM 860 N N . TYR A 1 106 ? 19.820 -3.947 -24.839 1.00 96.44 106 TYR A N 1
ATOM 861 C CA . TYR A 1 106 ? 20.358 -4.744 -25.947 1.00 96.44 106 TYR A CA 1
ATOM 862 C C . TYR A 1 106 ? 19.269 -5.288 -26.869 1.00 96.44 106 TYR A C 1
ATOM 864 O O . TYR A 1 106 ? 19.398 -5.185 -28.087 1.00 96.44 106 TYR A O 1
ATOM 872 N N . LYS A 1 107 ? 18.154 -5.781 -26.311 1.00 97.31 107 LYS A N 1
ATOM 873 C CA . LYS A 1 107 ? 16.999 -6.199 -27.115 1.00 97.31 107 LYS A CA 1
ATOM 874 C C . LYS A 1 107 ? 16.473 -5.049 -27.981 1.00 97.31 107 LYS A C 1
ATOM 876 O O . LYS A 1 107 ? 16.215 -5.250 -29.163 1.00 97.31 107 LYS A O 1
ATOM 881 N N . LYS A 1 108 ? 16.338 -3.842 -27.418 1.00 97.12 108 LYS A N 1
ATOM 882 C CA . LYS A 1 108 ? 15.832 -2.670 -28.147 1.00 97.12 108 LYS A CA 1
ATOM 883 C C . LYS A 1 108 ? 16.785 -2.231 -29.257 1.00 97.12 108 LYS A C 1
ATOM 885 O O . LYS A 1 108 ? 16.314 -1.971 -30.359 1.00 97.12 108 LYS A O 1
ATOM 890 N N . ILE A 1 109 ? 18.091 -2.193 -28.986 1.00 96.19 109 ILE A N 1
ATOM 891 C CA . ILE A 1 109 ? 19.120 -1.897 -29.994 1.00 96.19 109 ILE A CA 1
ATOM 892 C C . ILE A 1 109 ? 19.039 -2.912 -31.140 1.00 96.19 109 ILE A C 1
ATOM 894 O O . ILE A 1 109 ? 19.007 -2.510 -32.299 1.00 96.19 109 ILE A O 1
ATOM 898 N N . GLY A 1 110 ? 18.922 -4.207 -30.827 1.00 93.81 110 GLY A N 1
ATOM 899 C CA . GLY A 1 110 ? 18.769 -5.261 -31.832 1.00 93.81 110 GLY A CA 1
ATOM 900 C C . GLY A 1 110 ? 17.526 -5.078 -32.707 1.00 93.81 110 GLY A C 1
ATOM 901 O O . GLY A 1 110 ? 17.631 -5.099 -33.931 1.00 93.81 110 GLY A O 1
ATOM 902 N N . CYS A 1 111 ? 16.359 -4.828 -32.100 1.00 93.81 111 CYS A N 1
ATOM 903 C CA . CYS A 1 111 ? 15.121 -4.572 -32.843 1.00 93.81 111 CYS A CA 1
ATOM 904 C C . CYS A 1 111 ? 15.238 -3.350 -33.765 1.00 93.81 111 CYS A C 1
ATOM 906 O O . CYS A 1 111 ? 14.849 -3.430 -34.925 1.00 93.81 111 CYS A O 1
ATOM 908 N N . LEU A 1 112 ? 15.799 -2.241 -33.271 1.00 92.88 112 LEU A N 1
ATOM 909 C CA . LEU A 1 112 ? 15.998 -1.031 -34.074 1.00 92.88 112 LEU A CA 1
ATOM 910 C C . LEU A 1 112 ? 16.984 -1.268 -35.225 1.00 92.88 112 LEU A C 1
ATOM 912 O O . LEU A 1 112 ? 16.753 -0.802 -36.336 1.00 92.88 112 LEU A O 1
ATOM 916 N N . GLY A 1 113 ? 18.059 -2.023 -34.985 1.00 87.94 113 GLY A N 1
ATOM 917 C CA . GLY A 1 113 ? 19.009 -2.408 -36.028 1.00 87.94 113 GLY A CA 1
ATOM 918 C C . GLY A 1 113 ? 18.362 -3.251 -37.130 1.00 87.94 113 GLY A C 1
ATOM 919 O O . GLY A 1 113 ? 18.587 -2.988 -38.310 1.00 87.94 113 GLY A O 1
ATOM 920 N N . ALA A 1 114 ? 17.522 -4.223 -36.761 1.00 86.25 114 ALA A N 1
ATOM 921 C CA . ALA A 1 114 ? 16.776 -5.043 -37.715 1.00 86.25 114 ALA A CA 1
ATOM 922 C C . ALA A 1 114 ? 15.763 -4.214 -38.520 1.00 86.25 114 ALA A C 1
ATOM 924 O O . ALA A 1 114 ? 15.691 -4.349 -39.740 1.00 86.25 114 ALA A O 1
ATOM 925 N N . GLU A 1 115 ? 15.033 -3.314 -37.858 1.00 86.62 115 GLU A N 1
ATOM 926 C CA . GLU A 1 115 ? 14.095 -2.397 -38.510 1.00 86.62 115 GLU A CA 1
ATOM 927 C C . GLU A 1 115 ? 14.808 -1.489 -39.522 1.00 86.62 115 GLU A C 1
ATOM 929 O O . GLU A 1 115 ? 14.378 -1.374 -40.669 1.00 86.62 115 GLU A O 1
ATOM 934 N N . LEU A 1 116 ? 15.943 -0.895 -39.133 1.00 82.94 116 LEU A N 1
ATOM 935 C CA . LEU A 1 116 ? 16.769 -0.091 -40.032 1.00 82.94 116 LEU A CA 1
ATOM 936 C C . LEU A 1 116 ? 17.275 -0.921 -41.216 1.00 82.94 116 LEU A C 1
ATOM 938 O O . LEU A 1 116 ? 17.134 -0.482 -42.355 1.00 82.94 116 LEU A O 1
ATOM 942 N N . LYS A 1 117 ? 17.805 -2.133 -40.983 1.00 78.88 117 LYS A N 1
ATOM 943 C CA . LYS A 1 117 ? 18.238 -3.037 -42.064 1.00 78.88 117 LYS A CA 1
ATOM 944 C C . LYS A 1 117 ? 17.088 -3.323 -43.034 1.00 78.88 117 LYS A C 1
ATOM 946 O O . LYS A 1 117 ? 17.294 -3.242 -44.241 1.00 78.88 117 LYS A O 1
ATOM 951 N N . GLY A 1 118 ? 15.878 -3.569 -42.533 1.00 77.81 118 GLY A N 1
ATOM 952 C CA . GLY A 1 118 ? 14.683 -3.759 -43.360 1.00 77.81 118 GLY A CA 1
ATOM 953 C C . GLY A 1 118 ? 14.399 -2.572 -44.287 1.00 77.81 118 GLY A C 1
ATOM 954 O O . GLY A 1 118 ? 14.164 -2.772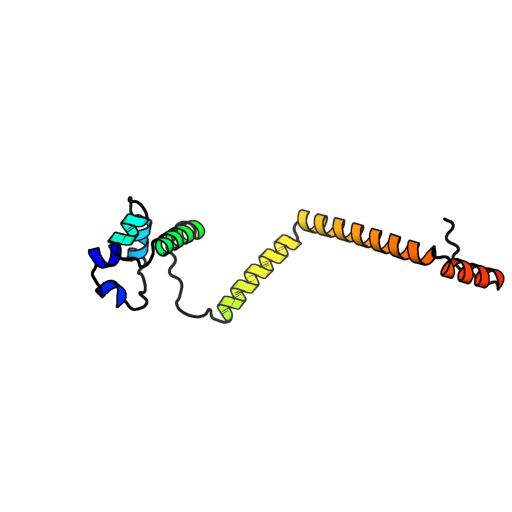 -45.477 1.00 77.81 118 GLY A O 1
ATOM 955 N N . ARG A 1 119 ? 14.520 -1.333 -43.78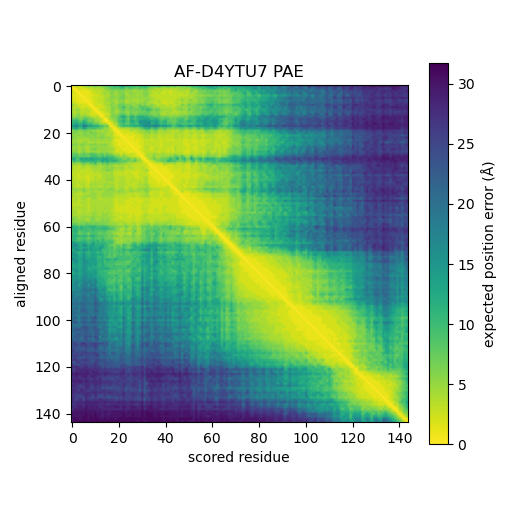9 1.00 76.12 119 ARG A N 1
ATOM 956 C CA . ARG A 1 119 ? 14.333 -0.115 -44.604 1.00 76.12 119 ARG A CA 1
ATOM 957 C C . ARG A 1 119 ? 15.380 0.020 -45.712 1.00 76.12 119 ARG A C 1
ATOM 959 O O . ARG A 1 119 ? 15.030 0.343 -46.840 1.00 76.12 119 ARG A O 1
ATOM 966 N N . TYR A 1 120 ? 16.645 -0.272 -45.408 1.00 69.19 120 TYR A N 1
ATOM 967 C CA . TYR A 1 120 ? 17.740 -0.241 -46.388 1.00 69.19 120 TYR A CA 1
ATOM 968 C C . TYR A 1 120 ? 17.683 -1.389 -47.406 1.00 69.19 120 TYR A C 1
ATOM 970 O O . TYR A 1 120 ? 18.236 -1.283 -48.495 1.00 69.19 120 TYR A O 1
ATOM 978 N N . THR A 1 121 ? 17.009 -2.491 -47.082 1.00 69.31 121 THR A N 1
ATOM 979 C CA . THR A 1 121 ? 16.855 -3.629 -48.004 1.00 69.31 121 THR A CA 1
ATOM 980 C C . THR A 1 121 ? 15.629 -3.466 -48.915 1.00 69.31 121 THR A C 1
ATOM 982 O O . THR A 1 121 ? 15.462 -4.228 -49.867 1.00 69.31 121 THR A O 1
ATOM 985 N N . ALA A 1 122 ? 14.775 -2.466 -48.659 1.00 72.00 122 ALA A N 1
ATOM 986 C CA . ALA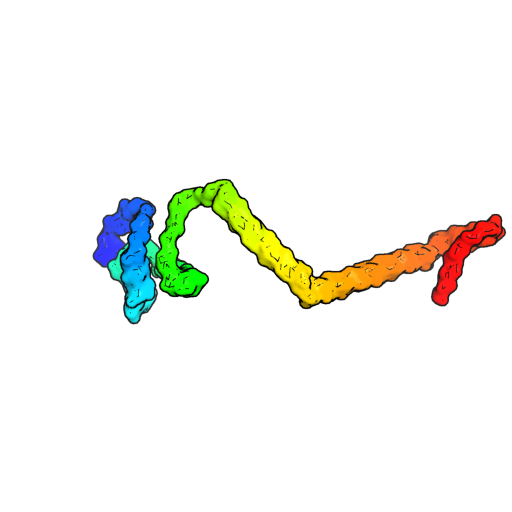 A 1 122 ? 13.566 -2.222 -49.436 1.00 72.00 122 ALA A CA 1
ATOM 987 C C . ALA A 1 122 ? 13.894 -1.902 -50.912 1.00 72.00 122 ALA A C 1
ATOM 989 O O . ALA A 1 122 ? 14.853 -1.168 -51.178 1.00 72.00 122 ALA A O 1
ATOM 990 N N . PRO A 1 123 ? 13.086 -2.387 -51.880 1.00 74.81 123 PRO A N 1
ATOM 991 C CA . PRO A 1 123 ? 13.364 -2.220 -53.309 1.00 74.81 123 PRO A CA 1
ATOM 992 C C . PRO A 1 123 ? 13.627 -0.767 -53.723 1.00 74.81 123 PRO A C 1
ATOM 994 O O . PRO A 1 123 ? 14.578 -0.501 -54.452 1.00 74.81 123 PRO A O 1
ATOM 997 N N . GLY A 1 124 ? 12.854 0.187 -53.190 1.00 77.69 124 GLY A N 1
ATOM 998 C CA . GLY A 1 124 ? 13.020 1.611 -53.497 1.00 77.69 124 GLY A CA 1
ATOM 999 C C . GLY A 1 124 ? 14.379 2.180 -53.076 1.00 77.69 124 GLY A C 1
ATOM 1000 O O . GLY A 1 124 ? 14.983 2.931 -53.836 1.00 77.69 124 GLY A O 1
ATOM 1001 N N . TYR A 1 125 ? 14.906 1.783 -51.912 1.00 73.94 125 TYR A N 1
ATOM 1002 C CA . TYR A 1 125 ? 16.231 2.233 -51.473 1.00 73.94 125 TYR A CA 1
ATOM 1003 C C . TYR A 1 125 ? 17.339 1.663 -52.363 1.00 73.94 125 TYR A C 1
ATOM 1005 O O . TYR A 1 125 ? 18.251 2.395 -52.736 1.00 73.94 125 TYR A O 1
ATOM 1013 N N . ARG A 1 126 ? 17.248 0.379 -52.745 1.00 73.88 126 ARG A N 1
ATOM 1014 C CA . ARG A 1 126 ? 18.236 -0.267 -53.626 1.00 73.88 126 ARG A CA 1
ATOM 1015 C C . ARG A 1 126 ? 18.320 0.431 -54.981 1.00 73.88 126 ARG A C 1
ATOM 1017 O O . ARG A 1 126 ? 19.413 0.777 -55.408 1.00 73.88 126 ARG A O 1
ATOM 1024 N N . VAL A 1 127 ? 17.171 0.727 -55.591 1.00 79.81 127 VAL A N 1
ATOM 1025 C CA . VAL A 1 127 ? 17.097 1.442 -56.877 1.00 79.81 127 VAL A CA 1
ATOM 1026 C C . VAL A 1 127 ? 17.752 2.825 -56.793 1.00 79.81 127 VAL A C 1
ATOM 1028 O O . VAL A 1 127 ? 18.518 3.200 -57.679 1.00 79.81 127 VAL A O 1
ATOM 1031 N N . VAL A 1 128 ? 17.486 3.579 -55.722 1.00 79.69 128 VAL A N 1
ATOM 1032 C CA . VAL A 1 128 ? 18.090 4.906 -55.512 1.00 79.69 128 VAL A CA 1
ATOM 1033 C C . VAL A 1 128 ? 19.596 4.796 -55.259 1.00 79.69 128 VAL A C 1
ATOM 1035 O O . VAL A 1 128 ? 20.370 5.551 -55.843 1.00 79.69 128 VAL A O 1
ATOM 1038 N N . ALA A 1 129 ? 20.029 3.841 -54.434 1.00 77.69 129 ALA A N 1
ATOM 1039 C CA . ALA A 1 129 ? 21.443 3.618 -54.145 1.00 77.69 129 ALA A CA 1
ATOM 1040 C C . ALA A 1 129 ? 22.239 3.188 -55.391 1.00 77.69 129 ALA A C 1
ATOM 1042 O O . ALA A 1 129 ? 23.364 3.648 -55.575 1.00 77.69 129 ALA A O 1
ATOM 1043 N N . ASP A 1 130 ? 21.659 2.352 -56.256 1.00 79.50 130 ASP A N 1
ATOM 1044 C CA . ASP A 1 130 ? 22.282 1.918 -57.509 1.00 79.50 130 ASP A CA 1
ATOM 1045 C C . ASP A 1 130 ? 22.378 3.059 -58.529 1.00 79.50 130 ASP A C 1
ATOM 1047 O O . ASP A 1 130 ? 23.421 3.214 -59.164 1.00 79.50 130 ASP A O 1
ATOM 1051 N N . ARG A 1 131 ? 21.346 3.911 -58.636 1.00 83.44 131 ARG A N 1
ATOM 1052 C CA . ARG A 1 131 ? 21.388 5.118 -59.480 1.00 83.44 131 ARG A CA 1
ATOM 1053 C C . ARG A 1 131 ? 22.519 6.061 -59.059 1.00 83.44 131 ARG A C 1
ATOM 1055 O O . ARG A 1 131 ? 23.319 6.457 -59.897 1.00 83.44 131 ARG A O 1
ATOM 1062 N N . LEU A 1 132 ? 22.630 6.347 -57.762 1.00 81.06 132 LEU A N 1
ATOM 1063 C CA . LEU A 1 132 ? 23.675 7.223 -57.220 1.00 81.06 132 LEU A CA 1
ATOM 1064 C C . LEU A 1 132 ? 25.088 6.643 -57.413 1.00 81.06 132 LEU A C 1
ATOM 1066 O O . LEU A 1 132 ? 26.024 7.395 -57.676 1.00 81.06 132 LEU A O 1
ATOM 1070 N N . HIS A 1 133 ? 25.254 5.316 -57.323 1.00 80.19 133 HIS A N 1
ATOM 1071 C CA . HIS A 1 133 ? 26.529 4.649 -57.641 1.00 80.19 133 HIS A CA 1
ATOM 1072 C C . HIS A 1 133 ? 26.917 4.835 -59.109 1.00 80.19 133 HIS A C 1
ATOM 1074 O O . HIS A 1 133 ? 28.069 5.150 -59.399 1.00 80.19 133 HIS A O 1
ATOM 1080 N N . ASN A 1 134 ? 25.959 4.675 -60.027 1.00 82.50 134 ASN A N 1
ATOM 1081 C CA . ASN A 1 134 ? 26.189 4.858 -61.463 1.00 82.50 134 ASN A CA 1
ATOM 1082 C C . ASN A 1 134 ? 26.524 6.317 -61.824 1.00 82.50 134 ASN A C 1
ATOM 1084 O O . ASN A 1 134 ? 27.245 6.554 -62.787 1.00 82.50 134 ASN A O 1
ATOM 1088 N N . GLU A 1 135 ? 26.056 7.283 -61.031 1.00 89.31 135 GLU A N 1
ATOM 1089 C CA . GLU A 1 135 ? 26.395 8.710 -61.141 1.00 89.31 135 GLU A CA 1
ATOM 1090 C C . GLU A 1 135 ? 27.744 9.072 -60.476 1.00 89.31 135 GLU A C 1
ATOM 1092 O O . GLU A 1 135 ? 28.140 10.235 -60.453 1.00 89.31 135 GLU A O 1
ATOM 1097 N N . GLY A 1 136 ? 28.478 8.087 -59.941 1.00 83.75 136 GLY A N 1
ATOM 1098 C CA . GLY A 1 136 ? 29.816 8.270 -59.366 1.00 83.75 136 GLY A CA 1
ATOM 1099 C C . GLY A 1 136 ? 29.837 8.671 -57.886 1.00 83.75 136 GLY A C 1
ATOM 1100 O O . GLY A 1 136 ? 30.913 8.897 -57.324 1.00 83.75 136 GLY A O 1
ATOM 1101 N N . PHE A 1 137 ? 28.684 8.726 -57.213 1.00 78.38 137 PHE A N 1
ATOM 1102 C CA . PHE A 1 137 ? 28.623 9.026 -55.783 1.00 78.38 137 PHE A CA 1
ATOM 1103 C C . PHE A 1 137 ? 28.989 7.797 -54.936 1.00 78.38 137 PHE A C 1
ATOM 1105 O O . PHE A 1 137 ? 28.461 6.697 -55.110 1.00 78.38 137 PHE A O 1
ATOM 1112 N N . LYS A 1 138 ? 29.864 7.987 -53.938 1.00 74.38 138 LYS A N 1
ATOM 1113 C CA . LYS A 1 138 ? 30.225 6.939 -52.967 1.00 74.38 138 LYS A CA 1
ATOM 1114 C C . LYS A 1 138 ? 29.102 6.726 -51.950 1.00 74.38 138 LYS A C 1
ATOM 1116 O O . LYS A 1 138 ? 29.103 7.316 -50.873 1.00 74.38 138 LYS A O 1
ATOM 1121 N N . VAL A 1 139 ? 28.166 5.838 -52.271 1.00 71.06 139 VAL A N 1
ATOM 1122 C CA . VAL A 1 139 ? 27.150 5.354 -51.324 1.00 71.06 139 VAL A CA 1
ATOM 1123 C C . VAL A 1 139 ? 27.622 4.039 -50.698 1.00 71.06 139 VAL A C 1
ATOM 1125 O O . VAL A 1 139 ? 28.131 3.158 -51.396 1.00 71.06 139 VAL A O 1
ATOM 1128 N N . ASN A 1 140 ? 27.464 3.890 -49.377 1.00 63.53 140 ASN A N 1
ATOM 1129 C CA . ASN A 1 140 ? 27.777 2.653 -48.654 1.00 63.53 140 ASN A CA 1
ATOM 1130 C C . ASN A 1 140 ? 26.871 1.500 -49.134 1.00 63.53 140 ASN A C 1
ATOM 1132 O O . ASN A 1 140 ? 25.791 1.282 -48.585 1.00 63.53 140 ASN A O 1
ATOM 1136 N N . ARG A 1 141 ? 27.319 0.731 -50.135 1.00 57.69 141 ARG A N 1
ATOM 1137 C CA . ARG A 1 141 ? 26.730 -0.568 -50.487 1.00 57.69 141 ARG A CA 1
ATOM 1138 C C . ARG A 1 141 ? 27.080 -1.553 -49.375 1.00 57.69 141 ARG A C 1
ATOM 1140 O O . ARG A 1 141 ? 28.145 -2.159 -49.393 1.00 57.69 141 ARG A O 1
ATOM 1147 N N . LYS A 1 142 ? 26.211 -1.701 -48.373 1.00 58.16 142 LYS A N 1
ATOM 1148 C CA . LYS A 1 142 ? 26.335 -2.834 -47.449 1.00 58.16 142 LYS A CA 1
ATOM 1149 C C . LYS A 1 142 ? 25.868 -4.082 -48.193 1.00 58.16 142 LYS A C 1
ATOM 1151 O O . LYS A 1 142 ? 24.669 -4.287 -48.361 1.00 58.16 142 LYS A O 1
ATOM 1156 N N . THR A 1 143 ? 26.837 -4.847 -48.694 1.00 46.44 143 THR A N 1
ATOM 1157 C CA . THR A 1 143 ? 26.663 -6.216 -49.187 1.00 46.44 143 THR A CA 1
ATOM 1158 C C . THR A 1 143 ? 25.900 -7.036 -48.151 1.00 46.44 143 THR A C 1
ATOM 1160 O O . THR A 1 143 ? 26.160 -6.914 -46.951 1.00 46.44 143 THR A O 1
ATOM 1163 N N . VAL A 1 144 ? 24.907 -7.782 -48.642 1.00 45.22 144 VAL A N 1
ATOM 1164 C CA . VAL A 1 144 ? 24.038 -8.683 -47.870 1.00 45.22 144 VAL A CA 1
ATOM 1165 C C . VAL A 1 144 ? 24.866 -9.686 -47.081 1.00 45.22 144 VAL A C 1
ATOM 1167 O O . VAL A 1 144 ? 25.832 -10.216 -47.671 1.00 45.22 144 VAL A O 1
#

Foldseek 3Di:
DVLLCVVPNPVLVVDDPDQQDLVNLVQLLPPPDDLVVSCSVSSPPDSVVNVVQNVVCVVVPNGRDRDDPDDDDPVRVVVVVVVVVVVVVVVCPDPVNVVVVVVVVVVVVVVVVVVVVVVCVDPVNVVVQVVCVVVVDDDPPPDD

Mean predicted aligned error: 13.42 Å

Solvent-accessible surface area (backbone atoms only — not comparable to full-atom values): 8707 Å² total; per-residue (Å²): 106,73,70,48,37,71,75,64,37,73,68,68,74,73,57,64,95,73,83,76,52,66,68,59,51,46,58,61,63,68,45,93,60,57,65,64,56,49,24,49,76,71,64,49,94,42,53,68,58,55,53,52,49,50,49,48,20,58,76,59,72,75,36,87,80,81,78,78,87,76,81,80,51,74,66,57,50,50,55,51,51,51,54,52,49,50,54,50,51,54,52,61,68,32,66,68,49,46,51,52,51,49,55,51,50,53,50,50,52,50,52,52,52,51,53,51,50,52,58,61,66,32,70,71,46,47,55,53,53,52,51,41,44,75,72,70,45,94,65,90,78,77,78,131

Sequence (144 aa):
MVKLIKIHGFSILDKPHTYYSKEYKERAIFGDEAIAAVALDLGLSSIGMLSNWIRSYKENGYNVVIKKKGRHTLEEKNKQRAREAETRKRKASSPEFKAYCRKRIYKKIGCLGAELKGRYTAPGYRVVADRLHNEGFKVNRKTV